Protein AF-A0A0G0AJU7-F1 (afdb_monomer)

Secondary structure (DSSP, 8-state):
---------TTTT--SHHHHHHHHHHHHHHTT--------HHHHHHHHHHHHHHHHT-

pLDDT: mean 73.95, std 13.08, range [40.91, 94.06]

Foldseek 3Di:
DDPDPDPDDQCPPPDDPVSVVVSVVVVCVVVVVDPDDDPDPVVVVVVVVVVVVVVVVD

Nearest PDB structures (foldseek):
  8b1u-assembly1_A  TM=4.273E-01  e=7.262E+00  Salmonella phage P22

Radius of gyration: 16.51 Å; Cα contacts (8 Å, |Δi|>4): 11; chains: 1; bounding box: 23×34×50 Å

Structure (mmCIF, N/CA/C/O backbone):
data_AF-A0A0G0AJU7-F1
#
_entry.id   AF-A0A0G0AJU7-F1
#
loop_
_atom_site.group_PDB
_atom_site.id
_atom_site.type_symbol
_atom_site.label_atom_id
_atom_site.label_alt_id
_atom_site.label_comp_id
_atom_site.label_asym_id
_atom_site.label_entity_id
_atom_site.label_seq_id
_atom_site.pdbx_PDB_ins_code
_atom_site.Cartn_x
_atom_site.Cartn_y
_atom_site.Cartn_z
_atom_site.occupancy
_atom_site.B_iso_or_equiv
_atom_site.auth_seq_id
_atom_site.auth_comp_id
_atom_site.auth_asym_id
_atom_site.auth_atom_id
_atom_site.pdbx_PDB_model_num
ATOM 1 N N . MET A 1 1 ? -9.689 -3.406 37.480 1.00 40.91 1 MET A N 1
ATOM 2 C CA . MET A 1 1 ? -9.535 -4.250 36.277 1.00 40.91 1 MET A CA 1
ATOM 3 C C . MET A 1 1 ? -8.838 -3.403 35.227 1.00 40.91 1 MET A C 1
ATOM 5 O O . MET A 1 1 ? -9.317 -2.308 34.976 1.00 40.91 1 MET A O 1
ATOM 9 N N . LYS A 1 2 ? -7.675 -3.825 34.715 1.00 45.00 2 LYS A N 1
ATOM 10 C CA . LYS A 1 2 ? -7.026 -3.151 33.581 1.00 45.00 2 LYS A CA 1
ATOM 11 C C . LYS A 1 2 ? -7.735 -3.635 32.319 1.00 45.00 2 LYS A C 1
ATOM 13 O O . LYS A 1 2 ? -7.725 -4.836 32.071 1.00 45.00 2 LYS A O 1
ATOM 18 N N . THR A 1 3 ? -8.374 -2.742 31.575 1.00 55.00 3 THR A N 1
ATOM 19 C CA . THR A 1 3 ? -8.763 -3.010 30.189 1.00 55.00 3 THR A CA 1
ATOM 20 C C . THR A 1 3 ? -7.470 -3.286 29.430 1.00 55.00 3 THR A C 1
ATOM 22 O O . THR A 1 3 ? -6.610 -2.414 29.339 1.00 55.00 3 THR A O 1
ATOM 25 N N . GLN A 1 4 ? -7.274 -4.531 29.002 1.00 57.47 4 GLN A N 1
ATOM 26 C CA . GLN A 1 4 ? -6.288 -4.823 27.974 1.00 57.47 4 GLN A CA 1
ATOM 27 C C . GLN A 1 4 ? -6.870 -4.219 26.701 1.00 57.47 4 GLN A C 1
ATOM 29 O O . GLN A 1 4 ? -7.908 -4.673 26.228 1.00 57.47 4 GLN A O 1
ATOM 34 N N . GLU A 1 5 ? -6.280 -3.128 26.224 1.00 57.06 5 GLU A N 1
ATOM 35 C CA . GLU A 1 5 ? -6.460 -2.734 24.833 1.00 57.06 5 GLU A CA 1
ATOM 36 C C . GLU A 1 5 ? -5.949 -3.915 24.006 1.00 57.06 5 GLU A C 1
ATOM 38 O O . GLU A 1 5 ? -4.750 -4.190 23.979 1.00 57.06 5 GLU A O 1
ATOM 43 N N . GLU A 1 6 ? -6.863 -4.703 23.441 1.00 61.22 6 GLU A N 1
ATOM 44 C CA . GLU A 1 6 ? -6.486 -5.679 22.429 1.00 61.22 6 GLU A CA 1
ATOM 45 C C . GLU A 1 6 ? -5.957 -4.884 21.238 1.00 61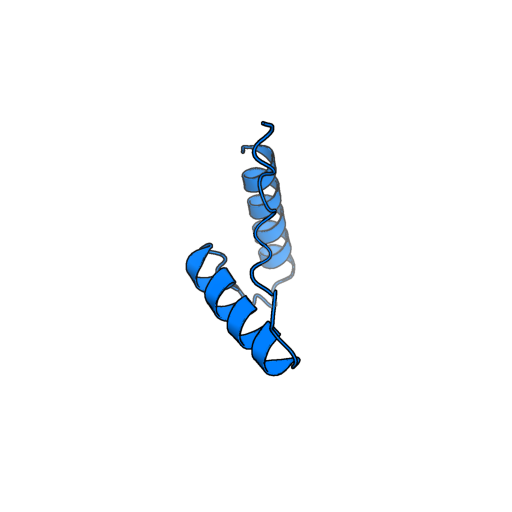.22 6 GLU A C 1
ATOM 47 O O . GLU A 1 6 ? -6.691 -4.106 20.624 1.00 61.22 6 GLU A O 1
ATOM 52 N N . GLU A 1 7 ? -4.667 -5.045 20.936 1.00 62.34 7 GLU A N 1
ATOM 53 C CA . GLU A 1 7 ? -4.104 -4.554 19.685 1.00 62.34 7 GLU A CA 1
ATOM 54 C C . GLU A 1 7 ? -4.917 -5.154 18.538 1.00 62.34 7 GLU A C 1
ATOM 56 O O . GLU A 1 7 ? -4.901 -6.361 18.285 1.00 62.34 7 GLU A O 1
ATOM 61 N N . PHE A 1 8 ? -5.670 -4.298 17.851 1.00 70.31 8 PHE A N 1
ATOM 62 C CA . PHE A 1 8 ? -6.421 -4.702 16.680 1.00 70.31 8 PHE A CA 1
ATOM 63 C C . PHE A 1 8 ? -5.437 -5.081 15.572 1.00 70.31 8 PHE A C 1
ATOM 65 O O . PHE A 1 8 ? -4.804 -4.220 14.961 1.00 70.31 8 PHE A O 1
ATOM 72 N N . ASN A 1 9 ? -5.326 -6.380 15.296 1.00 79.88 9 ASN A N 1
ATOM 73 C CA . ASN A 1 9 ? -4.618 -6.880 14.127 1.00 79.88 9 ASN A CA 1
ATOM 74 C C . ASN A 1 9 ? -5.631 -7.149 12.992 1.00 79.88 9 ASN A C 1
ATOM 76 O O . ASN A 1 9 ? -6.376 -8.136 13.073 1.00 79.88 9 ASN A O 1
ATOM 80 N N . PRO A 1 10 ? -5.645 -6.335 11.913 1.00 77.88 10 PRO A N 1
ATOM 81 C CA . PRO A 1 10 ? -6.600 -6.465 10.808 1.00 77.88 10 PRO A CA 1
AT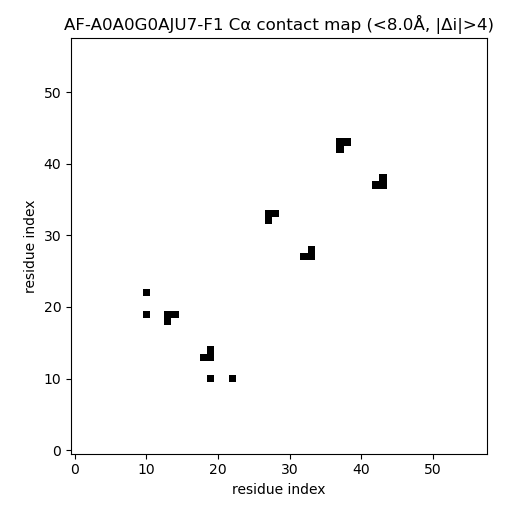OM 82 C C . PRO A 1 10 ? -6.408 -7.730 9.962 1.00 77.88 10 PRO A C 1
ATOM 84 O O . PRO A 1 10 ? -7.237 -8.010 9.096 1.00 77.88 10 PRO A O 1
ATOM 87 N N . PHE A 1 11 ? -5.328 -8.480 10.193 1.00 85.50 11 PHE A N 1
ATOM 88 C CA . PHE A 1 11 ? -4.994 -9.712 9.480 1.00 85.50 11 PHE A CA 1
ATOM 89 C C . PHE A 1 11 ? -5.357 -10.979 10.270 1.00 85.50 11 PHE A C 1
ATOM 91 O O . PHE A 1 11 ? -5.135 -12.094 9.796 1.00 85.50 11 PHE A O 1
ATOM 98 N N . THR A 1 12 ? -5.926 -10.831 11.471 1.00 87.12 12 THR A N 1
ATOM 99 C CA . THR A 1 12 ? -6.373 -11.965 12.289 1.00 87.12 12 THR A CA 1
ATOM 100 C C . THR A 1 12 ? -7.404 -12.801 11.526 1.00 87.12 12 THR A C 1
ATOM 102 O O . THR A 1 12 ? -8.428 -12.284 11.086 1.00 87.12 12 THR A O 1
ATOM 105 N N . GLY A 1 13 ? -7.146 -14.104 11.381 1.00 87.19 13 GLY A N 1
ATOM 106 C CA . GLY A 1 13 ? -8.05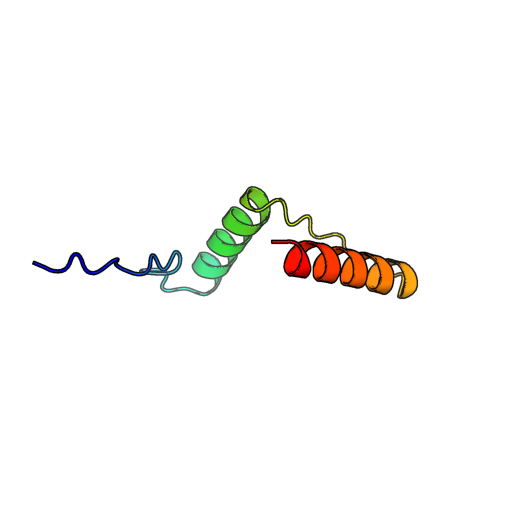0 -15.044 10.704 1.00 87.19 13 GLY A CA 1
ATOM 107 C C . GLY A 1 13 ? -7.886 -15.143 9.181 1.00 87.19 13 GLY A C 1
ATOM 108 O O . GLY A 1 13 ? -8.600 -15.928 8.560 1.00 87.19 13 GLY A O 1
ATOM 109 N N . LEU A 1 14 ? -6.945 -14.411 8.572 1.00 92.94 14 LEU A N 1
ATOM 110 C CA . LEU A 1 14 ? -6.605 -14.574 7.154 1.00 92.94 14 LEU A CA 1
ATOM 111 C C . LEU A 1 14 ? -5.636 -15.753 6.982 1.00 92.94 14 LEU A C 1
ATOM 113 O O . LEU A 1 14 ? -4.553 -15.762 7.562 1.00 92.94 14 LEU A O 1
ATOM 117 N N . LEU A 1 15 ? -6.042 -16.763 6.206 1.00 92.75 15 LEU A N 1
ATOM 118 C CA . LEU A 1 15 ? -5.322 -18.042 6.089 1.00 92.75 15 LEU A CA 1
ATOM 119 C C . LEU A 1 15 ? -4.570 -18.220 4.761 1.00 92.75 15 LEU A C 1
ATOM 121 O O . LEU A 1 15 ? -3.818 -19.182 4.620 1.00 92.75 15 LEU A O 1
ATOM 125 N N . THR A 1 16 ? -4.773 -17.328 3.789 1.00 94.06 16 THR A N 1
ATOM 126 C CA . THR A 1 16 ? -4.136 -17.398 2.465 1.00 94.06 16 THR A CA 1
ATOM 127 C C . THR A 1 16 ? -3.491 -16.071 2.090 1.00 94.06 16 THR A C 1
ATOM 129 O O . THR A 1 16 ? -3.867 -15.017 2.607 1.00 94.06 16 THR A O 1
ATOM 132 N N . ILE A 1 17 ? -2.525 -16.126 1.170 1.00 88.62 17 ILE A N 1
ATOM 133 C CA . ILE A 1 17 ? -1.813 -14.943 0.671 1.00 88.62 17 ILE A CA 1
ATOM 134 C C . ILE A 1 17 ? -2.787 -14.015 -0.060 1.00 88.62 17 ILE A C 1
ATOM 136 O O . ILE A 1 17 ? -2.806 -12.822 0.220 1.00 88.62 17 ILE A O 1
ATOM 140 N N . GLU A 1 18 ? -3.679 -14.564 -0.884 1.00 93.19 18 GLU A N 1
ATOM 141 C CA . GLU A 1 18 ? -4.674 -13.795 -1.639 1.00 93.19 18 GLU A CA 1
ATOM 142 C C . GLU A 1 18 ? -5.624 -13.019 -0.711 1.00 93.19 18 GLU A C 1
ATOM 144 O O . GLU A 1 18 ? -6.043 -11.904 -1.018 1.00 93.19 18 GLU A O 1
ATOM 149 N N . ALA A 1 19 ? -5.960 -13.589 0.453 1.00 88.88 19 ALA A N 1
ATOM 150 C CA . ALA A 1 19 ? -6.812 -12.929 1.439 1.00 88.88 19 ALA A CA 1
ATOM 151 C C . ALA A 1 19 ? -6.081 -11.780 2.151 1.00 88.88 19 ALA A C 1
ATOM 153 O O . ALA A 1 19 ? -6.686 -10.745 2.435 1.00 88.88 19 ALA A O 1
ATOM 154 N N . VAL A 1 20 ? -4.780 -11.946 2.414 1.00 88.88 20 VAL A N 1
ATOM 155 C CA . VAL A 1 20 ? -3.921 -10.881 2.950 1.00 88.88 20 VAL A CA 1
ATOM 156 C C . VAL A 1 20 ? -3.778 -9.748 1.935 1.00 88.88 20 VAL A C 1
ATOM 158 O O . VAL A 1 20 ? -3.969 -8.593 2.307 1.00 88.88 20 VAL A O 1
ATOM 161 N N . GLU A 1 21 ? -3.519 -10.061 0.664 1.00 85.50 21 GLU A N 1
ATOM 162 C CA . GLU A 1 21 ? -3.401 -9.079 -0.425 1.00 85.50 21 GLU A CA 1
ATOM 163 C C . GLU A 1 21 ? -4.693 -8.277 -0.611 1.00 85.50 21 GLU A C 1
ATOM 165 O O . GLU A 1 21 ? -4.662 -7.047 -0.601 1.00 85.50 21 GLU A O 1
ATOM 170 N N . ALA A 1 22 ? -5.847 -8.950 -0.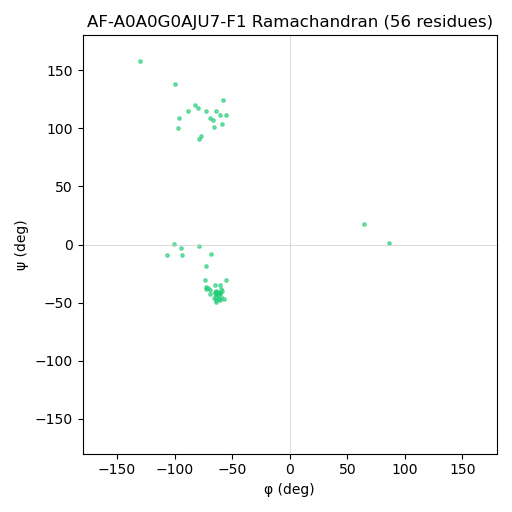667 1.00 87.62 22 ALA A N 1
ATOM 171 C CA . ALA A 1 22 ? -7.143 -8.282 -0.776 1.00 87.62 22 ALA A CA 1
ATOM 172 C C . ALA A 1 22 ? -7.418 -7.341 0.410 1.00 87.62 22 ALA A C 1
ATOM 174 O O . ALA A 1 22 ? -7.971 -6.251 0.230 1.00 87.62 22 ALA A O 1
ATOM 175 N N . LYS A 1 23 ? -7.013 -7.738 1.626 1.00 87.12 23 LYS A N 1
ATOM 176 C CA . LYS A 1 23 ? -7.159 -6.892 2.816 1.00 87.12 23 LYS A CA 1
ATOM 177 C C . LYS A 1 23 ? -6.207 -5.699 2.789 1.00 87.12 23 LYS A C 1
ATOM 179 O O . LYS A 1 23 ? -6.593 -4.602 3.195 1.00 87.12 23 LYS A O 1
ATOM 184 N N . LEU A 1 24 ? -4.989 -5.897 2.294 1.00 84.81 24 LEU A N 1
ATOM 185 C CA . LEU A 1 24 ? -4.008 -4.834 2.116 1.00 84.81 24 LEU A CA 1
ATOM 186 C C . LEU A 1 24 ? -4.524 -3.777 1.131 1.00 84.81 24 LEU A C 1
ATOM 188 O O . LEU A 1 24 ? -4.504 -2.593 1.453 1.00 84.81 24 LEU A O 1
ATOM 192 N N . ASP A 1 25 ? -5.066 -4.199 -0.012 1.00 80.62 25 ASP A N 1
ATOM 193 C CA . ASP A 1 25 ? -5.647 -3.311 -1.026 1.00 80.62 25 ASP A CA 1
ATOM 194 C C . ASP A 1 25 ? -6.798 -2.457 -0.476 1.00 80.62 25 ASP A C 1
ATOM 196 O O . ASP A 1 25 ? -6.924 -1.275 -0.807 1.00 80.62 25 ASP A O 1
ATOM 200 N N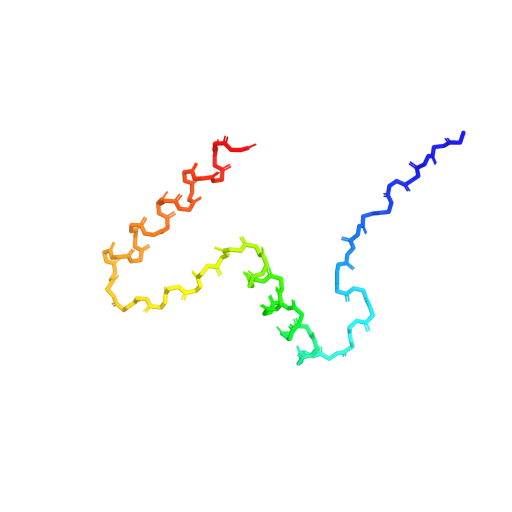 . GLU A 1 26 ? -7.650 -3.038 0.369 1.00 82.31 26 GLU A N 1
ATOM 201 C CA . GLU A 1 26 ? -8.736 -2.320 1.042 1.00 82.31 26 GLU A CA 1
ATOM 202 C C . GLU A 1 26 ? -8.186 -1.245 1.993 1.00 82.31 26 GLU A C 1
ATOM 204 O O . GLU A 1 26 ? -8.601 -0.085 1.937 1.00 82.31 26 GLU A O 1
ATOM 209 N N . ILE A 1 27 ? -7.209 -1.607 2.831 1.00 81.75 27 ILE A N 1
ATOM 210 C CA . ILE A 1 27 ? -6.584 -0.691 3.795 1.00 81.75 27 ILE A CA 1
ATOM 211 C C . ILE A 1 27 ? -5.824 0.428 3.074 1.00 81.75 27 ILE A C 1
ATOM 213 O O . ILE A 1 27 ? -5.908 1.590 3.475 1.00 81.75 27 ILE A O 1
ATOM 217 N N . LEU A 1 28 ? -5.109 0.116 1.994 1.00 76.06 28 LEU A N 1
ATOM 218 C CA . LEU A 1 28 ? -4.365 1.096 1.200 1.00 76.06 28 LEU A CA 1
ATOM 219 C C . LEU A 1 28 ? -5.299 2.127 0.552 1.00 76.06 28 LEU A C 1
ATOM 221 O O . LEU A 1 28 ? -5.030 3.327 0.613 1.00 76.06 28 LEU A O 1
ATOM 225 N N . LYS A 1 29 ? -6.454 1.689 0.031 1.00 69.25 29 LYS A N 1
ATOM 226 C CA . LYS A 1 29 ? -7.495 2.599 -0.478 1.00 69.25 2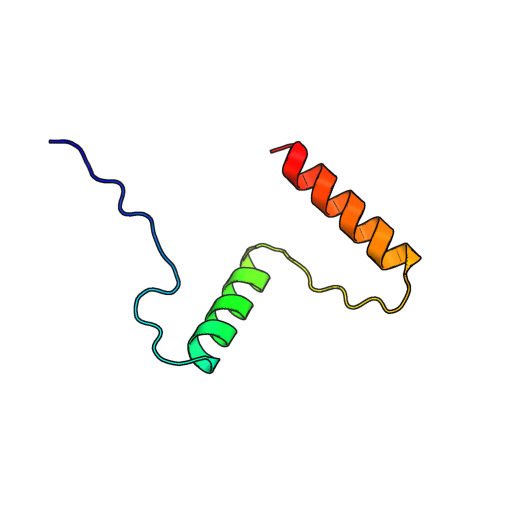9 LYS A CA 1
ATOM 227 C C . LYS A 1 29 ? -8.050 3.512 0.616 1.00 69.25 29 LYS A C 1
ATOM 229 O O . LYS A 1 29 ? -8.230 4.704 0.377 1.00 69.25 29 LYS A O 1
ATOM 234 N N . LEU A 1 30 ? -8.317 2.970 1.805 1.00 69.94 30 LEU A N 1
ATOM 235 C CA . LEU A 1 30 ? -8.893 3.721 2.930 1.00 69.94 30 LEU A CA 1
ATOM 236 C C . LEU A 1 30 ? -7.897 4.680 3.593 1.00 69.94 30 LEU A C 1
ATOM 238 O O . LEU A 1 30 ? -8.294 5.732 4.087 1.00 69.94 30 LEU A O 1
ATOM 242 N N . SER A 1 31 ? -6.608 4.345 3.583 1.00 64.88 31 SER A N 1
ATOM 243 C CA . SER A 1 31 ? -5.535 5.169 4.159 1.00 64.88 31 SER A C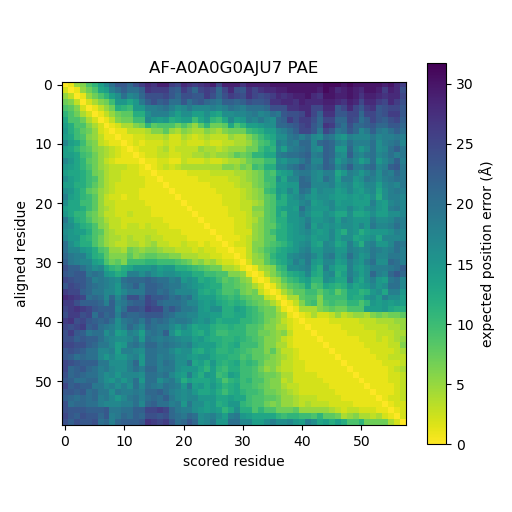A 1
ATOM 244 C C . SER A 1 31 ? -5.120 6.345 3.269 1.00 64.88 31 SER A C 1
ATOM 246 O O . SER A 1 31 ? -4.252 7.128 3.653 1.00 64.88 31 SER A O 1
ATOM 248 N N . GLY A 1 32 ? -5.730 6.501 2.086 1.00 56.69 32 GLY A N 1
ATOM 249 C CA . GLY A 1 32 ? -5.366 7.552 1.134 1.00 56.69 32 GLY A CA 1
ATOM 250 C C . GLY A 1 32 ? -3.940 7.401 0.597 1.00 56.69 32 GLY A C 1
ATOM 251 O O . GLY A 1 32 ? -3.372 8.359 0.069 1.00 56.69 32 GLY A O 1
ATOM 252 N N . VAL A 1 33 ? -3.346 6.211 0.742 1.00 58.06 33 VAL 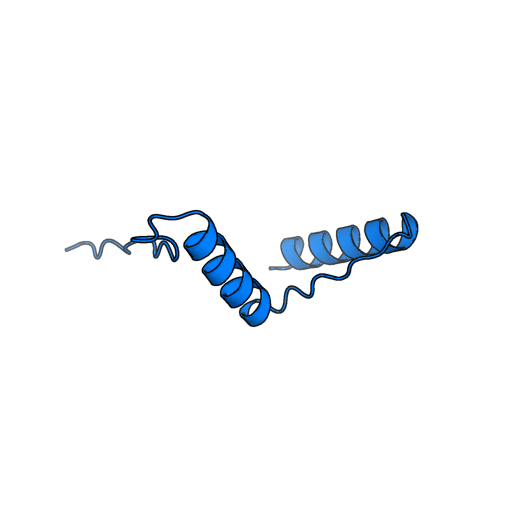A N 1
ATOM 253 C CA . VAL A 1 33 ? -2.049 5.872 0.163 1.00 58.06 33 VAL A CA 1
ATOM 254 C C . VAL A 1 33 ? -2.293 5.554 -1.305 1.00 58.06 33 VAL A C 1
ATOM 256 O O . VAL A 1 33 ? -2.606 4.432 -1.695 1.00 58.06 33 VAL A O 1
ATOM 259 N N . PHE A 1 34 ? -2.198 6.586 -2.137 1.00 57.62 34 PHE A N 1
ATOM 260 C CA . PHE A 1 34 ? -2.264 6.428 -3.581 1.00 57.62 34 PHE A CA 1
ATOM 261 C C . PHE A 1 34 ? -0.963 5.792 -4.064 1.00 57.62 34 PHE A C 1
ATOM 263 O O . PHE A 1 34 ? 0.110 6.387 -3.960 1.00 57.62 34 PHE A O 1
ATOM 270 N N . PHE A 1 35 ? -1.060 4.579 -4.602 1.00 57.25 35 PHE A N 1
ATOM 271 C CA . PHE A 1 35 ? 0.033 3.962 -5.335 1.00 57.25 35 PHE A CA 1
ATOM 272 C C . PHE A 1 35 ? 0.279 4.777 -6.614 1.00 57.25 35 PHE A C 1
ATOM 274 O O . PHE A 1 35 ? -0.481 4.690 -7.578 1.00 57.25 35 PHE A O 1
ATOM 281 N N . GLN A 1 36 ? 1.304 5.629 -6.596 1.00 57.91 36 GLN A N 1
ATOM 282 C CA . GLN A 1 36 ? 1.809 6.302 -7.789 1.00 57.91 36 GLN A CA 1
ATOM 283 C C . GLN A 1 36 ? 3.011 5.527 -8.313 1.00 57.91 36 GLN A C 1
ATOM 285 O O . GLN A 1 36 ? 4.127 5.638 -7.809 1.00 57.91 36 GLN A O 1
ATOM 290 N N . GLU A 1 37 ? 2.758 4.724 -9.339 1.00 55.09 37 GLU A N 1
ATOM 291 C CA . GLU A 1 37 ? 3.799 4.031 -10.080 1.00 55.09 37 GLU A CA 1
ATOM 292 C C . GLU A 1 37 ? 4.475 5.042 -11.023 1.00 55.09 37 GLU A C 1
ATOM 294 O O . GLU A 1 37 ? 3.997 5.305 -12.126 1.00 55.09 37 GLU A O 1
ATOM 299 N N . SER A 1 38 ? 5.568 5.667 -10.574 1.00 60.88 38 SER A N 1
ATOM 300 C CA . SER A 1 38 ? 6.436 6.455 -11.455 1.00 60.88 38 SER A CA 1
ATOM 301 C C . SER A 1 38 ? 7.657 5.636 -11.857 1.00 60.88 38 SER A C 1
ATOM 303 O O . SER A 1 38 ? 8.255 4.942 -11.039 1.00 60.88 38 SER A O 1
ATOM 305 N N . ARG A 1 39 ? 8.040 5.725 -13.134 1.00 72.38 39 ARG A N 1
ATOM 306 C CA . ARG A 1 39 ? 9.310 5.184 -13.645 1.00 72.38 39 ARG A CA 1
ATOM 307 C C . ARG A 1 39 ? 10.421 6.237 -13.672 1.00 72.38 39 ARG A C 1
ATOM 309 O O . ARG A 1 39 ? 11.542 5.898 -14.041 1.00 72.38 39 ARG A O 1
ATOM 316 N N . ASP A 1 40 ? 10.125 7.487 -13.303 1.00 80.94 40 ASP A N 1
ATOM 317 C CA . ASP A 1 40 ? 11.108 8.567 -13.200 1.00 80.94 40 ASP A CA 1
ATOM 318 C C . ASP A 1 40 ? 11.739 8.570 -11.793 1.00 80.94 40 ASP A C 1
ATOM 320 O O . ASP A 1 40 ? 11.056 8.859 -10.804 1.00 80.94 40 ASP A O 1
ATOM 324 N N . PRO A 1 41 ? 13.052 8.296 -11.666 1.00 79.00 41 PRO A N 1
ATOM 325 C CA . PRO A 1 41 ? 13.748 8.308 -10.380 1.00 79.00 41 PRO A CA 1
ATOM 326 C C . PRO A 1 41 ? 13.619 9.626 -9.603 1.00 79.00 41 PRO A C 1
ATOM 328 O O . PRO A 1 41 ? 13.644 9.614 -8.370 1.00 79.00 41 PRO A O 1
ATOM 331 N N . ASN A 1 42 ? 13.483 10.764 -10.292 1.00 82.81 42 ASN A N 1
ATOM 332 C CA . ASN A 1 42 ? 13.340 12.068 -9.642 1.00 82.81 42 ASN A CA 1
ATOM 333 C C . ASN A 1 42 ? 11.961 12.234 -9.002 1.00 82.81 42 ASN A C 1
ATOM 335 O O . ASN A 1 42 ? 11.851 12.782 -7.904 1.00 82.81 42 ASN A O 1
ATOM 339 N N . GLU A 1 43 ? 10.922 11.736 -9.665 1.00 79.62 43 GLU A N 1
ATOM 340 C CA . GLU A 1 43 ? 9.556 11.758 -9.152 1.00 79.62 43 GLU A CA 1
ATOM 341 C C . GLU A 1 43 ? 9.409 10.806 -7.960 1.00 79.62 43 GLU A C 1
ATOM 343 O O . GLU A 1 43 ? 8.894 11.213 -6.920 1.00 79.62 43 GLU A O 1
ATOM 348 N N . ILE A 1 44 ? 9.989 9.601 -8.037 1.00 77.94 44 ILE A N 1
ATOM 349 C CA . ILE A 1 44 ? 10.056 8.663 -6.902 1.00 77.94 44 ILE A CA 1
ATOM 350 C C . ILE A 1 44 ? 10.750 9.316 -5.700 1.00 77.94 44 ILE A C 1
ATOM 352 O O . ILE A 1 44 ? 10.251 9.255 -4.575 1.00 77.94 44 ILE A O 1
ATOM 356 N N . LYS A 1 45 ? 11.893 9.977 -5.925 1.00 77.06 45 LYS A N 1
ATOM 357 C CA . LYS A 1 45 ? 12.638 10.663 -4.860 1.00 77.06 45 LYS A CA 1
ATOM 358 C C . LYS A 1 45 ? 11.806 11.769 -4.208 1.00 77.06 45 LYS A C 1
ATOM 360 O O . LYS A 1 45 ? 11.833 11.899 -2.985 1.00 77.06 45 LYS A O 1
ATOM 365 N N . LYS A 1 46 ? 11.065 12.542 -5.005 1.00 83.88 46 LYS A N 1
ATOM 366 C CA . LYS A 1 46 ? 10.175 13.601 -4.515 1.00 83.88 46 LYS A CA 1
ATOM 367 C C . LYS A 1 46 ? 9.037 13.025 -3.667 1.00 83.88 46 LYS A C 1
ATOM 369 O O . LYS A 1 46 ? 8.846 13.469 -2.539 1.00 83.88 46 LYS A O 1
ATOM 374 N N . LEU A 1 47 ? 8.346 12.000 -4.165 1.00 80.69 47 LEU A N 1
ATOM 375 C CA . LEU A 1 47 ? 7.248 11.339 -3.450 1.00 80.69 47 LEU A CA 1
ATOM 376 C C . LEU A 1 47 ? 7.715 10.727 -2.122 1.00 80.69 47 LEU A C 1
ATOM 378 O O . LEU A 1 47 ? 7.054 10.884 -1.096 1.00 80.69 47 LEU A O 1
ATOM 382 N N . ALA A 1 48 ? 8.894 10.099 -2.109 1.00 79.19 48 ALA A N 1
ATOM 383 C CA . ALA A 1 48 ? 9.487 9.557 -0.890 1.00 79.19 48 ALA A CA 1
ATOM 384 C C . ALA A 1 48 ? 9.802 10.654 0.145 1.00 79.19 48 ALA A C 1
ATOM 386 O O . ALA A 1 48 ? 9.536 10.477 1.333 1.00 79.19 48 ALA A O 1
ATOM 387 N N . GLN A 1 49 ? 10.332 11.802 -0.289 1.00 81.19 49 GLN A N 1
ATOM 388 C CA . GLN A 1 49 ? 10.601 12.938 0.601 1.00 81.19 49 GLN A CA 1
ATOM 389 C C .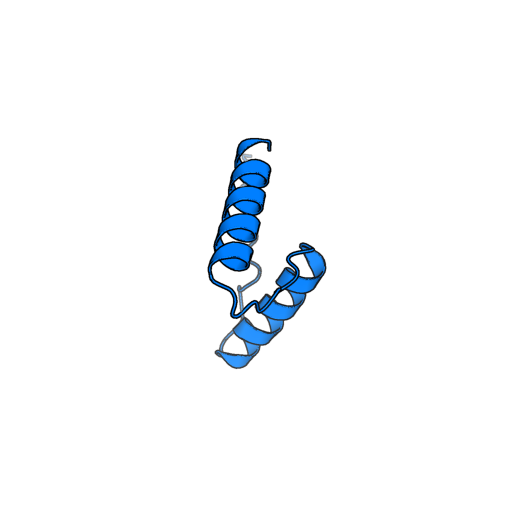 GLN A 1 49 ? 9.316 13.525 1.199 1.00 81.19 49 GLN A C 1
ATOM 391 O O . GLN A 1 49 ? 9.278 13.809 2.397 1.00 81.19 49 GLN A O 1
ATOM 396 N N . GLU A 1 50 ? 8.258 13.664 0.398 1.00 81.06 50 GLU A N 1
ATOM 397 C CA . GLU A 1 50 ? 6.950 14.140 0.864 1.00 81.06 50 GLU A CA 1
ATOM 398 C C . GLU A 1 50 ? 6.318 13.179 1.883 1.00 81.06 50 GLU A C 1
ATOM 400 O O . GLU A 1 50 ? 5.766 13.621 2.893 1.00 81.06 50 GLU A O 1
ATOM 405 N N . ALA A 1 51 ? 6.437 11.866 1.664 1.00 78.56 51 ALA A N 1
ATOM 406 C CA . ALA A 1 51 ? 5.956 10.854 2.603 1.00 78.56 51 ALA A CA 1
ATOM 407 C C . ALA A 1 51 ? 6.699 10.917 3.948 1.00 78.56 51 ALA A C 1
ATOM 409 O O . ALA A 1 51 ? 6.063 10.925 5.002 1.00 78.56 51 ALA A O 1
ATOM 410 N N . ILE A 1 52 ? 8.033 11.038 3.924 1.00 74.75 52 ILE A N 1
ATOM 411 C CA . ILE A 1 52 ? 8.855 11.171 5.138 1.00 74.75 52 ILE A CA 1
ATOM 412 C C . ILE A 1 52 ? 8.459 12.421 5.931 1.00 74.75 52 ILE A C 1
ATOM 414 O O . ILE A 1 52 ? 8.282 12.340 7.145 1.00 74.75 52 ILE A O 1
ATOM 418 N N . GLN A 1 53 ? 8.271 13.563 5.262 1.00 74.25 53 GLN A N 1
ATOM 419 C CA . GLN A 1 53 ? 7.856 14.799 5.932 1.00 74.25 53 GLN A CA 1
ATOM 420 C C . GLN A 1 53 ? 6.485 14.671 6.606 1.00 74.25 53 GLN A C 1
ATOM 422 O O . GLN A 1 53 ? 6.325 15.127 7.735 1.00 74.25 53 GLN A O 1
ATOM 427 N N . LYS A 1 54 ? 5.509 14.025 5.956 1.00 72.19 54 LYS A N 1
ATOM 428 C CA . LYS A 1 54 ? 4.171 13.805 6.537 1.00 72.19 54 LYS A CA 1
ATOM 429 C C . LYS A 1 54 ? 4.194 12.893 7.764 1.00 72.19 54 LYS A C 1
ATOM 431 O O . LYS A 1 54 ? 3.413 13.114 8.685 1.00 72.19 54 LYS A O 1
ATOM 436 N N . ILE A 1 55 ? 5.076 11.892 7.779 1.00 71.12 55 ILE A N 1
ATOM 437 C CA . ILE A 1 55 ? 5.263 11.002 8.935 1.00 71.12 55 ILE A CA 1
ATOM 438 C C . ILE A 1 55 ? 5.913 11.756 10.096 1.00 71.12 55 ILE A C 1
ATOM 440 O O . ILE A 1 55 ? 5.527 11.559 11.233 1.00 71.12 55 ILE A O 1
ATOM 444 N N . GLN A 1 56 ? 6.879 12.634 9.822 1.00 68.81 56 GLN A N 1
ATOM 445 C CA . GLN A 1 56 ? 7.582 13.389 10.867 1.00 68.81 56 GLN A CA 1
ATOM 446 C C . GLN A 1 56 ? 6.744 14.505 11.511 1.00 68.81 56 GLN A C 1
ATOM 448 O O . GLN A 1 56 ? 7.123 15.008 12.566 1.00 68.81 56 GLN A O 1
ATOM 453 N N . GLN A 1 57 ? 5.661 14.941 10.862 1.00 66.25 57 GLN A N 1
ATOM 454 C CA . GLN A 1 57 ? 4.795 16.027 11.340 1.00 66.25 57 GLN A CA 1
ATOM 455 C C . GLN A 1 57 ? 3.586 15.555 12.167 1.00 66.25 57 GLN A C 1
ATOM 457 O O . GLN A 1 57 ? 2.907 16.407 12.740 1.00 66.25 57 GLN A O 1
ATOM 462 N N . ASN A 1 58 ? 3.321 14.246 12.235 1.00 47.78 58 ASN A N 1
ATOM 463 C CA . ASN A 1 58 ? 2.294 13.631 13.089 1.00 47.78 58 ASN A CA 1
ATOM 464 C C . ASN A 1 58 ? 2.946 12.823 14.214 1.00 47.78 58 ASN A C 1
ATOM 466 O O . ASN A 1 58 ? 2.291 12.682 15.269 1.00 47.78 58 ASN A O 1
#

Mean predicted aligned error: 12.17 Å

Solvent-accessible surface area (backbone atoms only — not comparable to full-atom values): 3845 Å² total; per-residue (Å²): 132,83,82,74,78,73,79,85,60,94,63,73,90,57,90,48,68,70,56,48,51,55,50,48,56,52,51,34,63,74,69,69,56,73,86,76,89,63,91,46,70,69,58,48,51,50,54,53,52,54,51,52,52,59,61,74,74,107

Sequence (58 aa):
MKTQEEEFNPFTGLLTIEAVEAKLDEILKLSGVFFQESRDPNEIKKLAQEAIQKIQQN